Protein AF-A0AAN9AMT8-F1 (afdb_monomer)

Sequence (115 aa):
MLLAISLLTLALTARLEVFFVACVVAGCHRACNYLVPYAVMNDVIQSAAAQSADGKAKEGLGMSLVSACVPLAYCTVFFIVGPLEDLTGMVSAPLWLGTGLGCLSSASFLLLGKV

Nearest PDB structures (foldseek):
  6r10-assembly1_S  TM=5.297E-01  e=6.834E+00  Thermus thermophilus HB8

Structure (mmCIF, N/CA/C/O backbone):
data_AF-A0AAN9AMT8-F1
#
_entry.id   AF-A0AAN9AMT8-F1
#
loop_
_atom_site.group_PDB
_atom_site.id
_atom_site.type_symbol
_atom_site.label_atom_id
_atom_site.label_alt_id
_atom_site.label_comp_id
_atom_site.label_asym_id
_atom_site.label_entity_id
_atom_site.label_seq_id
_atom_site.pdbx_PDB_ins_code
_atom_site.Cartn_x
_atom_site.Cartn_y
_atom_site.Cartn_z
_atom_site.occupancy
_atom_site.B_iso_or_equiv
_atom_site.auth_seq_id
_atom_site.auth_comp_id
_atom_site.auth_asym_id
_atom_site.auth_atom_id
_atom_site.pdbx_PDB_model_num
ATOM 1 N N . MET A 1 1 ? -4.443 9.285 1.003 1.00 78.19 1 MET A N 1
ATOM 2 C CA . MET A 1 1 ? -5.249 10.009 2.023 1.00 78.19 1 MET A CA 1
ATOM 3 C C . MET A 1 1 ? -6.603 9.356 2.320 1.00 78.19 1 MET A C 1
ATOM 5 O O . MET A 1 1 ? -6.803 8.967 3.460 1.00 78.19 1 MET A O 1
ATOM 9 N N . LEU A 1 2 ? -7.507 9.168 1.343 1.00 84.25 2 LEU A N 1
ATOM 10 C CA . LEU A 1 2 ? -8.845 8.576 1.585 1.00 84.25 2 LEU A CA 1
ATOM 11 C C . LEU A 1 2 ? -8.815 7.210 2.296 1.00 84.25 2 LEU A C 1
ATOM 13 O O . LEU A 1 2 ? -9.583 6.997 3.229 1.00 84.25 2 LEU A O 1
ATOM 17 N N . LEU A 1 3 ? -7.893 6.319 1.909 1.00 85.00 3 LEU A N 1
ATOM 18 C CA . LEU A 1 3 ? -7.723 5.019 2.567 1.00 85.00 3 LEU A CA 1
ATOM 19 C C . LEU A 1 3 ? -7.386 5.171 4.057 1.00 85.00 3 LEU A C 1
ATOM 21 O O . LEU A 1 3 ? -8.076 4.601 4.894 1.00 85.00 3 LEU A O 1
ATOM 25 N N . ALA A 1 4 ? -6.388 5.993 4.392 1.00 85.50 4 ALA A N 1
ATOM 26 C CA . ALA A 1 4 ? -5.986 6.239 5.777 1.00 85.50 4 ALA A CA 1
ATOM 27 C C . ALA A 1 4 ? -7.133 6.823 6.619 1.00 85.50 4 ALA A C 1
ATOM 29 O O . ALA A 1 4 ? -7.343 6.391 7.746 1.00 85.50 4 ALA A O 1
ATOM 30 N N . ILE A 1 5 ? -7.924 7.742 6.051 1.00 88.62 5 ILE A N 1
ATOM 31 C CA . ILE A 1 5 ? -9.107 8.297 6.723 1.00 88.62 5 ILE A CA 1
ATOM 32 C C . ILE A 1 5 ? -10.134 7.192 6.992 1.00 88.62 5 ILE A C 1
ATOM 34 O O . ILE A 1 5 ? -10.588 7.053 8.122 1.00 88.62 5 ILE A O 1
ATOM 38 N N . SER A 1 6 ? -10.461 6.369 5.990 1.00 88.50 6 SER A N 1
ATOM 39 C CA . SER A 1 6 ? -11.447 5.290 6.152 1.00 88.50 6 SER A CA 1
ATOM 40 C C . SER A 1 6 ? -11.020 4.231 7.176 1.00 88.50 6 SER A C 1
ATOM 42 O O . SER A 1 6 ? -11.847 3.784 7.968 1.00 88.50 6 SER A O 1
ATOM 44 N N . LEU A 1 7 ? -9.728 3.882 7.219 1.00 88.75 7 LEU A N 1
ATOM 45 C CA . LEU A 1 7 ? -9.170 2.940 8.193 1.00 88.75 7 LEU A CA 1
ATOM 46 C C . LEU A 1 7 ? -9.160 3.526 9.607 1.00 88.75 7 LEU A C 1
ATOM 48 O O . LEU A 1 7 ? -9.531 2.831 10.551 1.00 88.75 7 LEU A O 1
ATOM 52 N N . LEU A 1 8 ? -8.814 4.808 9.752 1.00 90.44 8 LEU A N 1
ATOM 53 C CA . LEU A 1 8 ? -8.883 5.514 11.030 1.00 90.44 8 LEU A CA 1
ATOM 54 C C . LEU A 1 8 ? -10.324 5.587 11.548 1.00 90.44 8 LEU A C 1
ATOM 56 O O . LEU A 1 8 ? -10.583 5.277 12.707 1.00 90.44 8 LEU A O 1
ATOM 60 N N . THR A 1 9 ? -11.283 5.956 10.694 1.00 89.44 9 THR A N 1
ATOM 61 C CA . THR A 1 9 ? -12.702 5.982 11.074 1.00 89.44 9 THR A CA 1
ATOM 62 C C . THR A 1 9 ? -13.190 4.592 11.473 1.00 89.44 9 THR A C 1
ATOM 64 O O . THR A 1 9 ? -13.914 4.468 12.460 1.00 89.44 9 THR A O 1
ATOM 67 N N . LEU A 1 10 ? -12.774 3.538 10.763 1.00 90.50 10 LEU A N 1
ATOM 68 C CA . LEU A 1 10 ? -13.114 2.163 11.121 1.00 90.50 10 LEU A CA 1
ATOM 69 C C . LEU A 1 10 ? -12.527 1.773 12.484 1.00 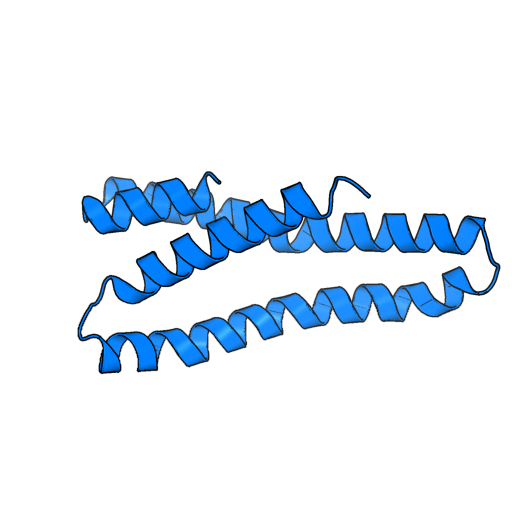90.50 10 LEU A C 1
ATOM 71 O O . LEU A 1 10 ? -13.254 1.238 13.319 1.00 90.50 10 LEU A O 1
ATOM 75 N N . ALA A 1 11 ? -11.257 2.099 12.736 1.00 87.94 11 ALA A N 1
ATOM 76 C CA . ALA A 1 11 ? -10.586 1.817 14.004 1.00 87.94 11 ALA A CA 1
ATOM 77 C C . ALA A 1 11 ? -11.251 2.524 15.199 1.00 87.94 11 ALA A C 1
ATOM 79 O O . ALA A 1 11 ? -11.276 1.972 16.295 1.00 87.94 11 ALA A O 1
ATOM 80 N N . LEU A 1 12 ? -11.806 3.724 14.989 1.00 89.88 12 LEU A N 1
ATOM 81 C CA . LEU A 1 12 ? -12.467 4.511 16.036 1.00 89.88 12 LEU A CA 1
ATOM 82 C C . LEU A 1 12 ? -13.939 4.137 16.256 1.00 89.88 12 LEU A C 1
ATOM 84 O O . LEU A 1 12 ? -14.434 4.251 17.373 1.00 89.88 12 LEU A O 1
ATOM 88 N N . THR A 1 13 ? -14.660 3.747 15.202 1.00 91.88 13 THR A N 1
ATOM 89 C CA . THR A 1 13 ? -16.122 3.553 15.267 1.00 91.88 13 THR A CA 1
ATOM 90 C C . THR A 1 13 ? -16.555 2.095 15.334 1.00 91.88 13 THR A C 1
ATOM 92 O O . THR A 1 13 ? -17.668 1.836 15.787 1.00 91.88 13 THR A O 1
ATOM 95 N N . ALA A 1 14 ? -15.726 1.158 14.857 1.00 87.69 14 ALA A N 1
ATOM 96 C CA . ALA A 1 14 ? -16.043 -0.269 14.741 1.00 87.69 14 ALA A CA 1
ATOM 97 C C . ALA A 1 14 ? -17.394 -0.567 14.046 1.00 87.69 14 ALA A C 1
ATOM 99 O O . ALA A 1 14 ? -18.035 -1.584 14.305 1.00 87.69 14 ALA A O 1
ATOM 100 N N . ARG A 1 15 ? -17.849 0.334 13.164 1.00 91.50 15 ARG A N 1
ATOM 101 C CA . ARG A 1 15 ? -19.139 0.238 12.469 1.00 91.50 15 ARG A CA 1
ATOM 102 C C . ARG A 1 15 ? -19.040 -0.557 11.171 1.00 91.50 15 ARG A C 1
ATOM 104 O O . ARG A 1 15 ? -18.116 -0.362 10.381 1.00 91.50 15 ARG A O 1
ATOM 111 N N . LEU A 1 16 ? -20.042 -1.398 10.914 1.00 90.12 16 LEU A N 1
ATOM 112 C CA . LEU A 1 16 ? -20.086 -2.267 9.735 1.00 90.12 16 LEU A CA 1
ATOM 113 C C . LEU A 1 16 ? -20.207 -1.467 8.428 1.00 90.12 16 LEU A C 1
ATOM 115 O O . LEU A 1 16 ? -19.602 -1.816 7.418 1.00 90.12 16 LEU A O 1
ATOM 119 N N . GLU A 1 17 ? -20.940 -0.358 8.438 1.00 92.75 17 GLU A N 1
ATOM 120 C CA . GLU A 1 17 ? -21.084 0.516 7.272 1.00 92.75 17 GLU A CA 1
ATOM 121 C C . GLU A 1 17 ? -19.735 1.131 6.881 1.00 92.75 17 GLU A C 1
ATOM 123 O O . GLU A 1 17 ? -19.385 1.203 5.703 1.00 92.75 17 GLU A O 1
ATOM 128 N N . VAL A 1 18 ? -18.939 1.516 7.883 1.00 89.06 18 VAL A N 1
ATOM 129 C CA . VAL A 1 18 ? -17.592 2.065 7.687 1.00 89.06 18 VAL A CA 1
ATOM 130 C C . VAL A 1 18 ? -16.642 0.987 7.167 1.00 89.06 18 VAL A C 1
ATOM 132 O O . VAL A 1 18 ? -15.798 1.284 6.324 1.00 89.06 18 VAL A O 1
ATOM 135 N N . PHE A 1 19 ? -16.812 -0.267 7.597 1.00 90.50 19 PHE A N 1
ATOM 136 C CA . PHE A 1 19 ? -16.060 -1.400 7.059 1.00 90.50 19 PHE A CA 1
ATOM 137 C C . PHE A 1 19 ? -16.291 -1.564 5.552 1.00 90.50 19 PHE A C 1
ATOM 139 O O . PHE A 1 19 ? -15.324 -1.622 4.795 1.00 90.50 19 PHE A O 1
ATOM 146 N N . PHE A 1 20 ? -17.546 -1.544 5.090 1.00 92.50 20 PHE A N 1
ATOM 147 C CA . PHE A 1 20 ? -17.839 -1.639 3.655 1.00 92.50 20 PHE A CA 1
ATOM 148 C C . PHE A 1 20 ? -17.228 -0.488 2.855 1.00 92.50 20 PHE A C 1
ATOM 150 O O . PHE A 1 20 ? -16.635 -0.716 1.798 1.00 92.50 20 PHE A O 1
ATOM 157 N N . VAL A 1 21 ? -17.312 0.740 3.375 1.00 91.00 21 VAL A N 1
ATOM 158 C CA . VAL A 1 21 ? -16.663 1.903 2.754 1.00 91.00 21 VAL A CA 1
ATOM 159 C C . VAL A 1 21 ? -15.149 1.700 2.681 1.00 91.00 21 VAL A C 1
ATOM 161 O O . VAL A 1 21 ? -14.563 1.878 1.613 1.00 91.00 21 VAL A O 1
ATOM 164 N N . ALA A 1 22 ? -14.511 1.274 3.773 1.00 88.75 22 ALA A N 1
ATOM 165 C CA . ALA A 1 22 ? -13.076 1.008 3.807 1.00 88.75 22 ALA A CA 1
ATOM 166 C C . ALA A 1 22 ? -12.668 -0.084 2.802 1.00 88.75 22 ALA A C 1
ATOM 168 O O . ALA A 1 22 ? -11.661 0.075 2.114 1.00 88.75 22 ALA A O 1
ATOM 169 N N . CYS A 1 23 ? -13.464 -1.147 2.639 1.00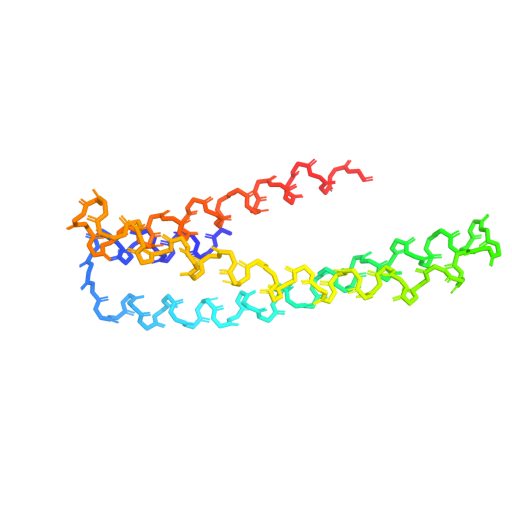 90.25 23 CYS A N 1
ATOM 170 C CA . CYS A 1 23 ? -13.219 -2.194 1.642 1.00 90.25 23 CYS A CA 1
ATOM 171 C C . CYS A 1 23 ? -13.269 -1.665 0.204 1.00 90.25 23 CYS A C 1
ATOM 173 O O . CYS A 1 23 ? -12.381 -1.974 -0.593 1.00 90.25 23 CYS A O 1
ATOM 175 N N . VAL A 1 24 ? -14.271 -0.848 -0.135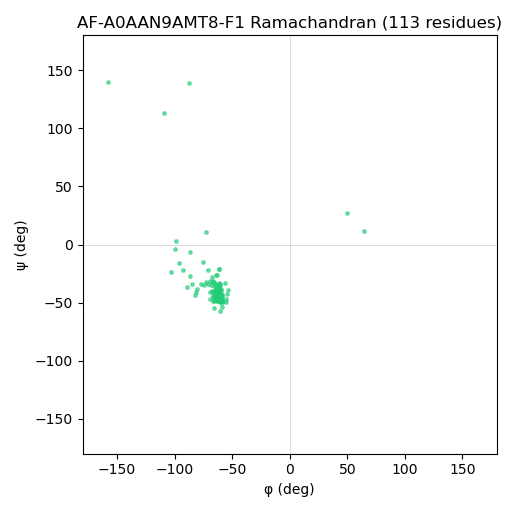 1.00 92.25 24 VAL A N 1
ATOM 176 C CA . VAL A 1 24 ? -14.380 -0.235 -1.471 1.00 92.25 24 VAL A CA 1
ATOM 177 C C . VAL A 1 24 ? -13.192 0.689 -1.732 1.00 92.25 24 VAL A C 1
ATOM 179 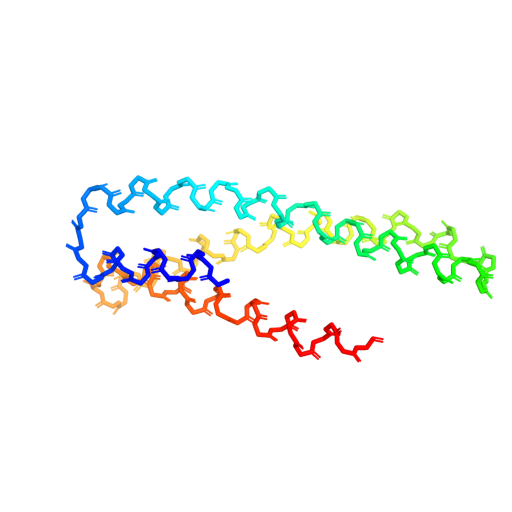O O . VAL A 1 24 ? -12.538 0.584 -2.771 1.00 92.25 24 VAL A O 1
ATOM 182 N N . VAL A 1 25 ? -12.857 1.550 -0.767 1.00 90.25 25 VAL A N 1
ATOM 183 C CA . VAL A 1 25 ? -11.716 2.470 -0.871 1.00 90.25 25 VAL A CA 1
ATOM 184 C C . VAL A 1 25 ? -10.402 1.699 -1.017 1.00 90.25 25 VAL A C 1
ATOM 186 O O . VAL A 1 25 ? -9.578 2.057 -1.859 1.00 90.25 25 VAL A O 1
ATOM 189 N N . ALA A 1 26 ? -10.211 0.617 -0.258 1.00 87.19 26 ALA A N 1
ATOM 190 C CA . ALA A 1 26 ? -9.046 -0.254 -0.371 1.00 87.19 26 ALA A CA 1
ATOM 191 C C . ALA A 1 26 ? -8.965 -0.937 -1.745 1.00 87.19 26 ALA A C 1
ATOM 193 O O . ALA A 1 26 ? -7.882 -1.004 -2.326 1.00 87.19 26 ALA A O 1
ATOM 194 N N . GLY A 1 27 ? -10.095 -1.386 -2.300 1.00 86.75 27 GLY A N 1
ATOM 195 C CA . GLY A 1 27 ? -10.169 -1.958 -3.645 1.00 86.75 27 GLY A CA 1
ATOM 196 C C . GLY A 1 27 ? -9.718 -0.973 -4.727 1.00 86.75 27 GLY A C 1
ATOM 197 O O . GLY A 1 27 ? -8.852 -1.303 -5.540 1.00 86.75 27 GLY A O 1
ATOM 198 N N . CYS A 1 28 ? -10.231 0.259 -4.689 1.00 87.62 28 CYS A N 1
ATOM 199 C CA . CYS A 1 28 ? -9.809 1.327 -5.598 1.00 87.62 28 CYS A CA 1
ATOM 200 C C . CYS A 1 28 ? -8.323 1.673 -5.416 1.00 87.62 28 CYS A C 1
ATOM 202 O O . CYS A 1 28 ? -7.576 1.758 -6.389 1.00 87.62 28 CYS A O 1
ATOM 204 N N . HIS A 1 29 ? -7.865 1.814 -4.168 1.00 84.94 29 HIS A N 1
ATOM 205 C CA . HIS A 1 29 ? -6.466 2.113 -3.861 1.00 84.94 29 HIS A CA 1
ATOM 206 C C . HIS A 1 29 ? -5.519 1.018 -4.363 1.00 84.94 29 HIS A C 1
ATOM 208 O O . HIS A 1 29 ? -4.428 1.312 -4.852 1.00 84.94 29 HIS A O 1
ATOM 214 N N . ARG A 1 30 ? -5.927 -0.251 -4.269 1.00 83.88 30 ARG A N 1
ATOM 215 C CA . ARG A 1 30 ? -5.150 -1.378 -4.783 1.00 83.88 30 ARG A CA 1
ATOM 216 C C . ARG A 1 30 ? -4.928 -1.257 -6.290 1.00 83.88 30 ARG A C 1
ATOM 218 O O . ARG A 1 30 ? -3.804 -1.451 -6.739 1.00 83.88 30 ARG A O 1
ATOM 225 N N . ALA A 1 31 ? -5.958 -0.903 -7.059 1.00 85.56 31 ALA A N 1
ATOM 226 C CA . ALA A 1 31 ? -5.815 -0.689 -8.500 1.00 85.56 31 ALA A CA 1
ATOM 227 C C . ALA A 1 31 ? -4.809 0.434 -8.808 1.00 85.56 31 ALA A C 1
ATOM 229 O O . ALA A 1 31 ? -3.917 0.253 -9.636 1.00 85.56 31 ALA A O 1
ATOM 230 N N . CYS A 1 32 ? -4.878 1.554 -8.081 1.00 83.19 32 CYS A N 1
ATOM 231 C CA . CYS A 1 32 ? -3.921 2.653 -8.231 1.00 83.19 32 CYS A CA 1
ATOM 232 C C . CYS A 1 32 ? -2.482 2.235 -7.891 1.00 83.19 32 CYS A C 1
ATOM 234 O O . CYS A 1 32 ? -1.561 2.601 -8.616 1.00 83.19 32 CYS A O 1
ATOM 236 N N . ASN A 1 33 ? -2.281 1.432 -6.841 1.00 79.00 33 ASN A N 1
ATOM 237 C CA . ASN A 1 33 ? -0.958 0.923 -6.461 1.00 79.00 33 ASN A CA 1
ATOM 238 C C . ASN A 1 33 ? -0.327 0.019 -7.525 1.00 79.00 33 ASN A C 1
ATOM 240 O O . ASN A 1 33 ? 0.895 -0.075 -7.578 1.00 79.00 33 ASN A O 1
ATOM 244 N N . TYR A 1 34 ? -1.131 -0.641 -8.361 1.00 81.06 34 TYR A N 1
ATOM 245 C CA . TYR A 1 34 ? -0.614 -1.389 -9.503 1.00 81.06 34 TYR A CA 1
ATOM 246 C C . TYR A 1 34 ? -0.340 -0.479 -10.700 1.00 81.06 34 TYR A C 1
ATOM 248 O O . TYR A 1 34 ? 0.697 -0.610 -11.331 1.00 81.06 34 TYR A O 1
ATOM 256 N N . LEU A 1 35 ? -1.236 0.454 -11.019 1.00 84.81 35 LEU A N 1
ATOM 257 C CA . LEU A 1 35 ? -1.140 1.222 -12.264 1.00 84.81 35 LEU A CA 1
ATOM 258 C C . LEU A 1 35 ? -0.156 2.396 -12.190 1.00 84.81 35 LEU A C 1
ATOM 260 O O . LEU A 1 35 ? 0.584 2.635 -13.141 1.00 84.81 35 LEU A O 1
ATOM 264 N N . VAL A 1 36 ? -0.125 3.129 -11.073 1.00 84.69 36 VAL A N 1
ATOM 265 C CA . VAL A 1 36 ? 0.669 4.363 -10.956 1.00 84.69 36 VAL A CA 1
ATOM 266 C C . VAL A 1 36 ? 2.174 4.089 -11.032 1.00 84.69 36 VAL A C 1
ATOM 268 O O . VAL A 1 36 ? 2.831 4.743 -11.839 1.00 84.69 36 VAL A O 1
ATOM 271 N N . PRO A 1 37 ? 2.752 3.125 -10.287 1.00 82.75 37 PRO A N 1
ATOM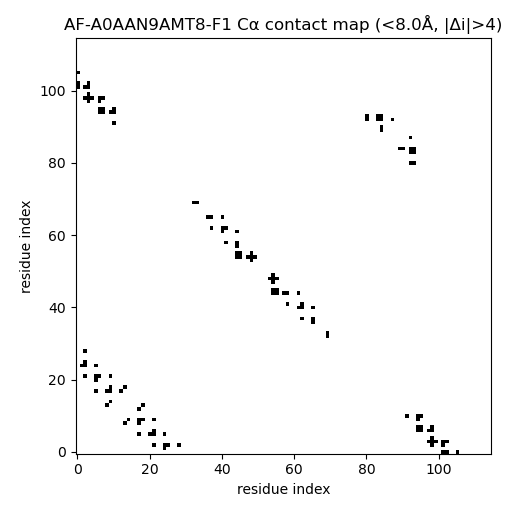 272 C CA . PRO A 1 37 ? 4.185 2.848 -10.385 1.00 82.75 37 PRO A CA 1
ATOM 273 C C . PRO A 1 37 ? 4.616 2.406 -11.785 1.00 82.75 37 PRO A C 1
ATOM 275 O O . PRO A 1 37 ? 5.699 2.773 -12.228 1.00 82.75 37 PRO A O 1
ATOM 278 N N . TYR A 1 38 ? 3.760 1.667 -12.498 1.00 83.62 38 TYR A N 1
ATOM 279 C CA . TYR A 1 38 ? 4.005 1.287 -13.890 1.00 83.62 38 TYR A CA 1
ATOM 280 C C . TYR A 1 38 ? 4.008 2.504 -14.815 1.00 83.62 38 TYR A C 1
ATOM 282 O O . TYR A 1 38 ? 4.918 2.645 -15.626 1.00 83.62 38 TYR A O 1
ATOM 290 N N . ALA A 1 39 ? 3.024 3.398 -14.678 1.00 84.88 39 ALA A N 1
ATOM 291 C CA . ALA A 1 39 ? 2.951 4.619 -15.475 1.00 84.88 39 ALA A CA 1
ATOM 292 C C . ALA A 1 39 ? 4.162 5.535 -15.227 1.00 84.88 39 ALA A C 1
ATOM 294 O O . ALA A 1 39 ? 4.784 5.994 -16.181 1.00 84.88 39 ALA A O 1
ATOM 295 N N . VAL A 1 40 ? 4.535 5.739 -13.958 1.00 84.25 40 VAL A N 1
ATOM 296 C CA . VAL A 1 40 ? 5.691 6.563 -13.566 1.00 84.25 40 VAL A CA 1
ATOM 297 C C . VAL A 1 40 ? 7.000 5.946 -14.055 1.00 84.25 40 VAL A C 1
ATOM 299 O O . VAL A 1 40 ? 7.827 6.642 -14.630 1.00 84.25 40 VAL A O 1
ATOM 302 N N . MET A 1 41 ? 7.198 4.638 -13.871 1.00 84.31 41 MET A N 1
ATOM 303 C CA . MET A 1 41 ? 8.417 3.967 -14.329 1.00 84.31 41 MET A CA 1
ATOM 304 C C . MET A 1 41 ? 8.544 4.015 -15.853 1.00 84.31 41 MET A C 1
ATOM 306 O O . MET A 1 41 ? 9.625 4.294 -16.366 1.00 84.31 41 MET A O 1
ATOM 310 N N . ASN A 1 42 ? 7.443 3.806 -16.578 1.00 84.06 42 ASN A N 1
ATOM 311 C CA . ASN A 1 42 ? 7.430 3.935 -18.030 1.00 84.06 42 ASN A CA 1
ATOM 312 C C . ASN A 1 42 ? 7.808 5.358 -18.483 1.00 84.06 42 ASN A C 1
ATOM 314 O O . ASN A 1 42 ? 8.624 5.501 -19.389 1.00 84.06 42 ASN A O 1
ATOM 318 N N . ASP A 1 43 ? 7.277 6.398 -17.837 1.00 84.88 43 ASP A N 1
ATOM 319 C CA . ASP A 1 43 ? 7.624 7.796 -18.136 1.00 84.88 43 ASP A CA 1
ATOM 320 C C . ASP A 1 43 ? 9.112 8.104 -17.878 1.00 84.88 43 ASP A C 1
ATOM 322 O O . ASP A 1 43 ? 9.794 8.693 -18.721 1.00 84.88 43 ASP A O 1
ATOM 326 N N . VAL A 1 44 ? 9.662 7.606 -16.763 1.00 83.12 44 VAL A N 1
ATOM 327 C CA . VAL A 1 44 ? 11.094 7.721 -16.432 1.00 83.12 44 VAL A CA 1
ATOM 328 C C . VAL A 1 44 ? 11.966 7.025 -17.478 1.00 83.12 44 VAL A C 1
ATOM 330 O O . VAL A 1 44 ? 12.962 7.591 -17.932 1.00 83.12 44 VAL A O 1
ATOM 333 N N . ILE A 1 45 ? 11.598 5.809 -17.893 1.00 83.00 45 ILE A N 1
ATOM 334 C CA . ILE A 1 45 ? 12.338 5.052 -18.909 1.00 83.00 45 ILE A CA 1
ATOM 335 C C . ILE A 1 45 ? 12.283 5.768 -20.259 1.00 83.00 45 ILE A C 1
ATOM 337 O O . ILE A 1 45 ? 13.318 5.907 -20.910 1.00 83.00 45 ILE A O 1
ATOM 341 N N . GLN A 1 46 ? 11.109 6.246 -20.681 1.00 82.00 46 GLN A N 1
ATOM 342 C CA . GLN A 1 46 ? 10.958 6.968 -21.945 1.00 82.00 46 GLN A CA 1
ATOM 343 C C . GLN A 1 46 ? 11.759 8.274 -21.945 1.00 82.00 46 GLN A C 1
ATOM 345 O O . GLN A 1 46 ? 12.460 8.559 -22.918 1.00 82.00 46 GLN A O 1
ATOM 350 N N . SER A 1 47 ? 11.746 9.010 -20.833 1.00 81.88 47 SER A N 1
ATOM 351 C CA . SER A 1 47 ? 12.553 10.219 -20.646 1.00 81.88 47 SER A CA 1
ATOM 352 C C . SER A 1 47 ? 14.059 9.926 -20.707 1.00 81.88 47 SER A C 1
ATOM 354 O O . SER A 1 47 ? 14.808 10.641 -21.373 1.00 81.88 47 SER A O 1
ATOM 356 N N . ALA A 1 48 ? 14.514 8.833 -20.086 1.00 75.50 48 ALA A N 1
ATOM 357 C CA . ALA A 1 48 ? 15.916 8.407 -20.122 1.00 75.50 48 ALA A CA 1
ATOM 358 C C . ALA A 1 48 ? 16.347 7.863 -21.499 1.00 75.50 48 ALA A C 1
ATOM 360 O O . ALA A 1 48 ? 17.489 8.061 -21.925 1.00 75.50 48 ALA A O 1
ATOM 361 N N . ALA A 1 49 ? 15.440 7.195 -22.216 1.00 74.00 49 ALA A N 1
ATOM 362 C CA . ALA A 1 49 ? 15.666 6.675 -23.562 1.00 74.00 49 ALA A CA 1
ATOM 363 C C . ALA A 1 49 ? 15.704 7.787 -24.622 1.00 74.00 49 ALA A C 1
ATOM 365 O O . ALA A 1 49 ? 16.464 7.690 -25.584 1.00 74.00 49 ALA A O 1
ATOM 366 N N . ALA A 1 50 ? 14.940 8.868 -24.434 1.00 72.12 50 ALA A N 1
ATOM 367 C CA . ALA A 1 50 ? 15.040 10.066 -25.267 1.00 72.12 50 ALA A CA 1
ATOM 368 C C . ALA A 1 50 ? 16.413 10.753 -25.136 1.00 72.12 50 ALA A C 1
ATOM 370 O O . ALA A 1 50 ? 16.865 11.415 -26.068 1.00 72.12 50 ALA A O 1
ATOM 371 N N . GLN A 1 51 ? 17.090 10.568 -23.998 1.00 71.81 51 GLN A N 1
ATOM 372 C CA . GLN A 1 51 ? 18.412 11.132 -23.715 1.00 71.81 51 GLN A CA 1
ATOM 373 C C . GLN A 1 51 ? 19.574 10.160 -24.005 1.00 71.81 51 GLN A C 1
ATOM 375 O O . GLN A 1 51 ? 20.718 10.599 -24.104 1.00 71.81 51 GLN A O 1
ATOM 380 N N . SER A 1 52 ? 19.321 8.850 -24.156 1.00 61.59 52 SER A N 1
ATOM 381 C CA . SER A 1 52 ? 20.368 7.847 -24.410 1.00 61.59 52 SER A CA 1
ATOM 382 C C . SER A 1 52 ? 19.838 6.564 -25.074 1.00 61.59 52 SER A C 1
ATOM 384 O O . SER A 1 52 ? 18.806 6.022 -24.684 1.00 61.59 52 SER A O 1
ATOM 386 N N . ALA A 1 53 ? 20.589 6.003 -26.032 1.00 59.62 53 ALA A N 1
ATOM 387 C CA . ALA A 1 53 ? 20.236 4.737 -26.698 1.00 59.62 53 ALA A CA 1
ATOM 388 C C . ALA A 1 53 ? 20.168 3.525 -25.736 1.00 59.62 53 ALA A C 1
ATOM 390 O O . ALA A 1 53 ? 19.498 2.536 -26.029 1.00 59.62 53 ALA A O 1
ATOM 391 N N . ASP A 1 54 ? 20.816 3.627 -24.571 1.00 63.25 54 ASP A N 1
ATOM 392 C CA . ASP A 1 54 ? 20.870 2.603 -23.519 1.00 63.25 54 ASP A CA 1
ATOM 393 C C . ASP A 1 54 ? 19.554 2.495 -22.710 1.00 63.25 54 ASP A C 1
ATOM 395 O O . ASP A 1 54 ? 19.318 1.506 -22.016 1.00 63.25 54 ASP A O 1
ATOM 399 N N . GLY A 1 55 ? 18.654 3.485 -22.812 1.00 60.44 55 GLY A N 1
ATOM 400 C CA . GLY A 1 55 ? 17.392 3.512 -22.060 1.00 60.44 55 GLY A CA 1
ATOM 401 C C . GLY A 1 55 ? 16.424 2.378 -22.420 1.00 60.44 55 GLY A C 1
ATOM 402 O O . GLY A 1 55 ? 15.782 1.815 -21.534 1.00 60.44 55 GLY A O 1
ATOM 403 N N . LYS A 1 56 ? 16.387 1.953 -23.693 1.00 61.72 56 LYS A N 1
ATOM 404 C CA . LYS A 1 56 ? 15.554 0.816 -24.136 1.00 61.72 56 LYS A CA 1
ATOM 405 C C . LYS A 1 56 ? 16.013 -0.525 -23.558 1.00 61.72 56 LYS A C 1
ATOM 407 O O . LYS A 1 56 ? 15.187 -1.396 -23.309 1.00 61.72 56 LYS A O 1
ATOM 412 N N . ALA A 1 57 ? 17.312 -0.696 -23.306 1.00 64.06 57 ALA A N 1
ATOM 413 C CA . ALA A 1 57 ? 17.847 -1.937 -22.742 1.00 64.06 57 ALA A CA 1
ATOM 414 C C . ALA A 1 57 ? 17.458 -2.135 -21.263 1.00 64.06 57 ALA A C 1
ATOM 416 O O . ALA A 1 57 ? 17.434 -3.264 -20.776 1.00 64.06 57 ALA A O 1
ATOM 417 N N . LYS A 1 58 ? 17.121 -1.053 -20.545 1.00 71.12 58 LYS A N 1
ATOM 418 C CA . LYS A 1 58 ? 16.789 -1.074 -19.108 1.00 71.12 58 LYS A CA 1
ATOM 419 C C . LYS A 1 58 ? 15.286 -1.064 -18.819 1.00 71.12 58 LYS A C 1
ATOM 421 O O . LYS A 1 58 ? 14.897 -1.211 -17.661 1.00 71.12 58 LYS A O 1
ATOM 426 N N . GLU A 1 59 ? 14.447 -0.965 -19.851 1.00 78.62 59 GLU A N 1
ATOM 427 C CA . GLU A 1 59 ? 12.987 -0.915 -19.724 1.00 78.62 59 GLU A CA 1
ATOM 428 C C . GLU A 1 59 ? 12.425 -2.153 -19.017 1.00 78.62 59 GLU A C 1
ATOM 430 O O . GLU A 1 59 ? 11.757 -2.049 -17.987 1.00 78.62 59 GLU A O 1
ATOM 435 N N . GLY A 1 60 ? 12.771 -3.343 -19.520 1.00 79.19 60 GLY A N 1
ATOM 436 C CA . GLY A 1 60 ? 12.296 -4.605 -18.953 1.00 79.19 60 GLY A CA 1
ATOM 437 C C . GLY A 1 60 ? 12.721 -4.804 -17.495 1.00 79.19 60 GLY A C 1
ATOM 438 O O . GLY A 1 60 ? 11.948 -5.335 -16.697 1.00 79.19 60 GLY A O 1
ATOM 439 N N . LEU A 1 61 ? 13.913 -4.326 -17.119 1.00 82.38 61 LEU A N 1
ATOM 440 C CA . LEU A 1 61 ? 14.404 -4.393 -15.742 1.00 82.38 61 LEU A CA 1
ATOM 441 C C . LEU A 1 61 ? 13.614 -3.459 -14.817 1.00 82.38 61 LEU A C 1
ATOM 443 O O . LEU A 1 61 ? 13.181 -3.894 -13.751 1.00 82.38 61 LEU A O 1
ATOM 447 N N . GLY A 1 62 ? 13.392 -2.204 -15.225 1.00 81.44 62 GLY A N 1
ATOM 448 C CA . GLY A 1 62 ? 12.626 -1.230 -14.440 1.00 81.44 62 GLY A CA 1
ATOM 449 C C . GLY A 1 62 ? 11.190 -1.693 -14.195 1.00 81.44 62 GLY A C 1
ATOM 450 O O . GLY A 1 62 ? 10.715 -1.688 -13.058 1.00 81.44 62 GLY A O 1
ATOM 451 N N . MET A 1 63 ? 10.531 -2.199 -15.239 1.00 83.00 63 MET A N 1
ATOM 452 C CA . MET A 1 63 ? 9.173 -2.737 -15.138 1.00 83.00 63 MET A CA 1
ATOM 453 C C . MET A 1 63 ? 9.119 -4.001 -14.270 1.00 83.00 63 MET A C 1
ATOM 455 O O . MET A 1 63 ? 8.218 -4.142 -13.441 1.00 83.00 63 MET A O 1
ATOM 459 N N . SER A 1 64 ? 10.110 -4.892 -14.380 1.00 85.88 64 SER A N 1
ATOM 460 C CA . SER A 1 64 ? 10.205 -6.092 -13.533 1.00 85.88 64 SER A CA 1
ATOM 461 C C . SER A 1 64 ? 10.428 -5.750 -12.059 1.00 85.88 64 SER A C 1
ATOM 463 O O . SER A 1 64 ? 9.813 -6.365 -11.190 1.00 85.88 64 SER A O 1
ATOM 465 N N . LEU A 1 65 ? 11.253 -4.741 -11.760 1.00 84.50 65 LEU A N 1
ATOM 466 C CA . LEU A 1 65 ? 11.479 -4.262 -10.393 1.00 84.50 65 LEU A CA 1
ATOM 467 C C . LEU A 1 65 ? 10.191 -3.720 -9.771 1.00 84.50 65 LEU A C 1
ATOM 469 O O . LEU A 1 65 ? 9.822 -4.132 -8.674 1.00 84.50 65 LEU A O 1
ATOM 473 N N . VAL A 1 66 ? 9.461 -2.865 -10.492 1.00 85.44 66 VAL A N 1
ATOM 474 C CA . VAL A 1 66 ? 8.154 -2.363 -10.036 1.00 85.44 66 VAL A CA 1
ATOM 475 C C . VAL A 1 66 ? 7.175 -3.514 -9.800 1.00 85.44 66 VAL A C 1
ATOM 477 O O . VAL A 1 66 ? 6.503 -3.558 -8.768 1.00 85.44 66 VAL A O 1
ATOM 480 N N . SER A 1 67 ? 7.140 -4.478 -10.721 1.00 84.06 67 SER A N 1
ATOM 481 C CA . SER A 1 67 ? 6.291 -5.669 -10.624 1.00 84.06 67 SER A CA 1
ATOM 482 C C . SER A 1 67 ? 6.613 -6.530 -9.405 1.00 84.06 67 SER A C 1
ATOM 484 O O . SER A 1 67 ? 5.699 -7.091 -8.810 1.00 84.06 67 SER A O 1
ATOM 486 N N . ALA A 1 68 ? 7.889 -6.631 -9.026 1.00 87.50 68 ALA A N 1
ATOM 487 C CA . ALA A 1 68 ? 8.343 -7.401 -7.872 1.00 87.50 68 ALA A CA 1
ATOM 488 C C . ALA A 1 68 ? 8.079 -6.680 -6.540 1.00 87.50 68 ALA A C 1
ATOM 490 O O . ALA A 1 68 ? 7.749 -7.325 -5.544 1.00 87.50 68 ALA A O 1
ATOM 491 N N . CYS A 1 69 ? 8.169 -5.347 -6.512 1.00 86.12 69 CYS A N 1
ATOM 492 C CA . CYS A 1 69 ? 7.9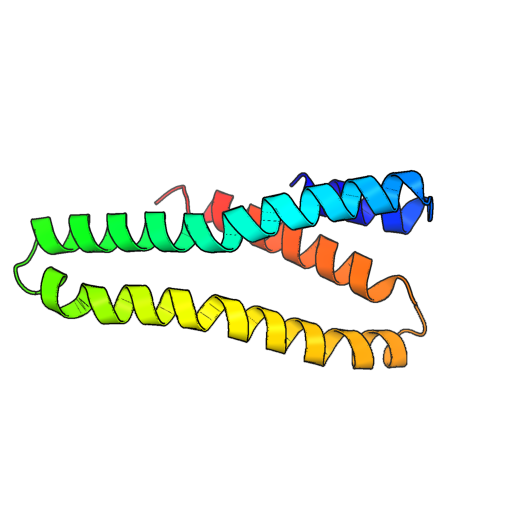58 -4.553 -5.300 1.00 86.12 69 CYS A CA 1
ATOM 493 C C . CYS A 1 69 ? 6.556 -4.735 -4.705 1.00 86.12 69 CYS A C 1
ATOM 495 O O . CYS A 1 69 ? 6.411 -4.798 -3.485 1.00 86.12 69 CYS A O 1
ATOM 497 N N . VAL A 1 70 ? 5.520 -4.844 -5.541 1.00 82.31 70 VAL A N 1
ATOM 498 C CA . VAL A 1 70 ? 4.138 -4.942 -5.051 1.00 82.31 70 VAL A CA 1
ATOM 499 C C . VAL A 1 70 ? 3.861 -6.238 -4.269 1.00 82.31 70 VAL A C 1
ATOM 501 O O . VAL A 1 70 ? 3.429 -6.136 -3.119 1.00 82.31 70 VAL A O 1
ATOM 504 N N . PRO A 1 71 ? 4.105 -7.454 -4.801 1.00 85.12 71 PRO A N 1
ATOM 505 C CA . PRO A 1 71 ? 3.915 -8.684 -4.034 1.00 85.12 71 PRO A CA 1
ATOM 506 C C . PRO A 1 71 ? 4.845 -8.758 -2.816 1.00 85.12 71 PRO A C 1
ATOM 508 O O . PRO A 1 71 ? 4.405 -9.201 -1.759 1.00 85.12 71 PRO A O 1
ATOM 511 N N . LEU A 1 72 ? 6.086 -8.261 -2.908 1.00 88.06 72 LEU A N 1
ATOM 512 C CA . LEU A 1 72 ? 7.000 -8.204 -1.759 1.00 88.06 72 LEU A CA 1
ATOM 513 C C . LEU A 1 72 ? 6.467 -7.315 -0.628 1.00 88.06 72 LEU A C 1
ATOM 515 O O . LEU A 1 72 ? 6.569 -7.687 0.545 1.00 88.06 72 LEU A O 1
ATOM 519 N N . ALA A 1 73 ? 5.856 -6.177 -0.963 1.00 86.19 73 ALA A N 1
ATOM 520 C CA . ALA A 1 73 ? 5.213 -5.311 0.018 1.00 86.19 73 ALA A CA 1
ATOM 521 C C . ALA A 1 73 ? 4.037 -6.023 0.705 1.00 86.19 73 ALA A C 1
ATOM 523 O O . ALA A 1 73 ? 3.927 -5.973 1.929 1.00 86.19 73 ALA A O 1
ATOM 524 N N . TYR A 1 74 ? 3.204 -6.748 -0.052 1.00 85.00 74 TYR A N 1
ATOM 525 C CA . TYR A 1 74 ? 2.117 -7.549 0.523 1.00 85.00 74 TYR A CA 1
ATOM 526 C C . TYR A 1 74 ? 2.634 -8.637 1.462 1.00 85.00 74 TYR A C 1
ATOM 528 O O . TYR A 1 74 ? 2.156 -8.730 2.591 1.00 85.00 74 TYR A O 1
ATOM 536 N N . CYS A 1 75 ? 3.627 -9.420 1.032 1.00 88.94 75 CYS A N 1
ATOM 537 C CA . CYS A 1 75 ? 4.239 -10.447 1.871 1.00 88.94 75 CYS A CA 1
ATOM 538 C C . CYS A 1 75 ? 4.756 -9.841 3.178 1.00 88.94 75 CYS A C 1
ATOM 540 O O . CYS A 1 75 ? 4.410 -10.324 4.251 1.00 88.94 75 CYS A O 1
ATOM 542 N N . THR A 1 76 ? 5.511 -8.743 3.094 1.00 88.88 76 THR A N 1
ATOM 543 C CA . THR A 1 76 ? 6.044 -8.037 4.268 1.00 88.88 76 THR A CA 1
ATOM 544 C C . THR A 1 76 ? 4.938 -7.649 5.248 1.00 88.88 76 THR A C 1
ATOM 546 O O . THR A 1 76 ? 5.057 -7.912 6.441 1.00 88.88 76 THR A O 1
ATOM 549 N N . VAL A 1 77 ? 3.835 -7.073 4.760 1.00 87.06 77 VAL A N 1
ATOM 550 C CA . VAL A 1 77 ? 2.711 -6.680 5.622 1.00 87.06 77 VAL A CA 1
ATOM 551 C C . VAL A 1 77 ? 2.065 -7.901 6.278 1.00 87.06 77 VAL A C 1
ATOM 553 O O . VAL A 1 77 ? 1.879 -7.898 7.492 1.00 87.06 77 VAL A O 1
ATOM 556 N N . PHE A 1 78 ? 1.769 -8.964 5.525 1.00 86.38 78 PHE A N 1
ATOM 557 C CA . PHE A 1 78 ? 1.136 -10.164 6.087 1.00 86.38 78 PHE A CA 1
ATOM 558 C C . PHE A 1 78 ? 2.021 -10.896 7.101 1.00 86.38 78 PHE A C 1
ATOM 560 O O . PHE A 1 78 ? 1.500 -11.414 8.086 1.00 86.38 78 PHE A O 1
ATOM 567 N N . PHE A 1 79 ? 3.344 -10.888 6.915 1.00 91.12 79 PHE A N 1
ATOM 568 C CA . PHE A 1 79 ? 4.282 -11.443 7.894 1.00 91.12 79 PHE A CA 1
ATOM 569 C C . PHE A 1 79 ? 4.334 -10.646 9.201 1.00 91.12 79 PHE A C 1
ATOM 571 O O . PHE A 1 79 ? 4.640 -11.220 10.240 1.00 91.12 79 PHE A O 1
ATOM 578 N N . ILE A 1 80 ? 4.046 -9.343 9.165 1.00 91.00 80 ILE A N 1
ATOM 579 C CA . ILE A 1 80 ? 4.104 -8.471 10.346 1.00 91.00 80 ILE A CA 1
ATOM 580 C C . ILE A 1 80 ? 2.769 -8.447 11.094 1.00 91.00 80 ILE A C 1
ATOM 582 O O . ILE A 1 80 ? 2.767 -8.384 12.318 1.00 91.00 80 ILE A O 1
ATOM 586 N N . VAL A 1 81 ? 1.641 -8.500 10.381 1.00 90.25 81 VAL A N 1
ATOM 587 C CA . VAL A 1 81 ? 0.302 -8.305 10.962 1.00 90.25 81 VAL A CA 1
ATOM 588 C C . VAL A 1 81 ? -0.018 -9.311 12.072 1.00 90.25 81 VAL A C 1
ATOM 590 O O . VAL A 1 81 ? -0.414 -8.881 13.149 1.00 90.25 81 VAL A O 1
ATOM 593 N N . GLY A 1 82 ? 0.199 -10.611 11.849 1.00 87.12 82 GLY A N 1
ATOM 594 C CA . GLY A 1 82 ? -0.076 -11.639 12.864 1.00 87.12 82 GLY A CA 1
ATOM 595 C C . GLY A 1 82 ? 0.748 -11.444 14.146 1.00 87.12 82 GLY A C 1
ATOM 596 O O . GLY A 1 82 ? 0.170 -11.225 15.207 1.00 87.12 82 GLY A O 1
ATOM 597 N N . PRO A 1 83 ? 2.093 -11.405 14.058 1.00 92.38 83 PRO A N 1
ATOM 598 C CA . PRO A 1 83 ? 2.940 -11.122 15.216 1.00 92.38 83 PRO A CA 1
ATOM 599 C C . PRO A 1 83 ? 2.622 -9.789 15.907 1.00 92.38 83 PRO A C 1
ATOM 601 O O . PRO A 1 83 ? 2.768 -9.671 17.121 1.00 92.38 83 PRO A O 1
ATOM 604 N N . LEU A 1 84 ? 2.195 -8.771 15.154 1.00 90.88 84 LEU A N 1
A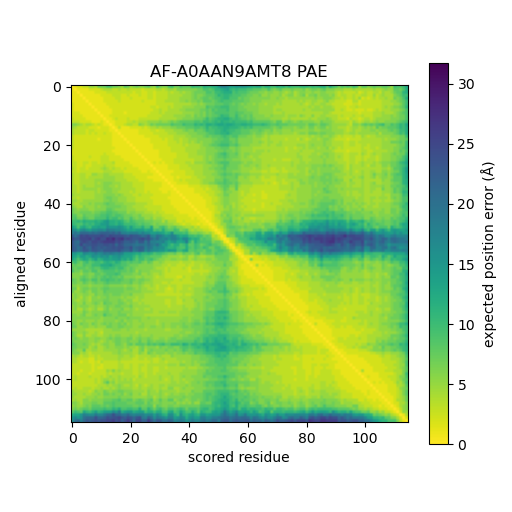TOM 605 C CA . LEU A 1 84 ? 1.807 -7.479 15.715 1.00 90.88 84 LEU A CA 1
ATOM 606 C C . LEU A 1 84 ? 0.542 -7.589 16.578 1.00 90.88 84 LEU A C 1
ATOM 608 O O . LEU A 1 84 ? 0.487 -6.974 17.645 1.00 90.88 84 LEU A O 1
ATOM 612 N N . GLU A 1 85 ? -0.458 -8.360 16.149 1.00 91.50 85 GLU A N 1
ATOM 613 C CA . GLU A 1 85 ? -1.651 -8.636 16.958 1.00 91.50 85 GLU A CA 1
ATOM 614 C C . GLU A 1 85 ? -1.292 -9.414 18.227 1.00 91.50 85 GLU A C 1
ATOM 616 O O . GLU A 1 85 ? -1.715 -9.017 19.312 1.00 91.50 85 GLU A O 1
ATOM 621 N N . ASP A 1 86 ? -0.441 -10.439 18.116 1.00 92.69 86 ASP A N 1
ATOM 622 C CA . ASP A 1 86 ? -0.001 -11.252 19.258 1.00 92.69 86 ASP A CA 1
ATOM 623 C C . ASP A 1 86 ? 0.759 -10.423 20.308 1.00 92.69 86 ASP A C 1
ATOM 625 O O . ASP A 1 86 ? 0.546 -10.577 21.510 1.00 92.69 86 ASP A O 1
ATOM 629 N N . LEU A 1 87 ? 1.636 -9.512 19.868 1.00 94.25 87 LEU A N 1
ATOM 630 C CA . LEU A 1 87 ? 2.439 -8.667 20.759 1.00 94.25 87 LEU A CA 1
ATOM 631 C C . LEU A 1 87 ? 1.632 -7.545 21.418 1.00 94.25 87 LEU A C 1
ATOM 633 O O . LEU A 1 87 ? 1.931 -7.153 22.546 1.00 94.25 87 LEU A O 1
ATOM 637 N N . THR A 1 88 ? 0.651 -6.985 20.710 1.00 91.69 88 THR A N 1
ATOM 638 C CA . THR A 1 88 ? -0.134 -5.844 21.209 1.00 91.69 88 THR A CA 1
ATOM 639 C C . THR A 1 88 ? -1.410 -6.267 21.930 1.00 91.69 88 THR A C 1
ATOM 641 O O . THR A 1 88 ? -1.952 -5.483 22.707 1.00 91.69 88 THR A O 1
ATOM 644 N N . GLY A 1 89 ? -1.921 -7.473 21.665 1.00 91.25 89 GLY A N 1
ATOM 645 C CA . GLY A 1 89 ? -3.236 -7.930 22.117 1.00 91.25 89 GLY A CA 1
ATOM 646 C C . GLY A 1 89 ? -4.402 -7.139 21.510 1.00 91.25 89 GLY A C 1
ATOM 647 O O . GLY A 1 89 ? -5.534 -7.242 21.983 1.00 91.25 89 GLY A O 1
ATOM 648 N N . MET A 1 90 ? -4.146 -6.313 20.490 1.00 87.06 90 MET A N 1
ATOM 649 C CA . MET A 1 90 ? -5.124 -5.401 19.902 1.00 87.06 90 MET A CA 1
ATOM 650 C C . MET A 1 90 ? -5.536 -5.863 18.505 1.00 87.06 90 MET A C 1
ATOM 652 O O . MET A 1 90 ? -4.783 -5.713 17.548 1.00 87.06 90 MET A O 1
ATOM 656 N N . VAL A 1 91 ? -6.796 -6.275 18.353 1.00 85.25 91 VAL A N 1
ATOM 657 C CA . VAL A 1 91 ? -7.396 -6.637 17.047 1.00 85.25 91 VAL A CA 1
ATOM 658 C C . VAL A 1 91 ? -7.406 -5.456 16.058 1.00 85.25 91 VAL A C 1
ATOM 660 O O . VAL A 1 91 ? -7.485 -5.629 14.848 1.00 85.25 91 VAL A O 1
ATOM 663 N N . SER A 1 92 ? -7.319 -4.217 16.553 1.00 87.25 92 SER A N 1
ATOM 664 C CA . SER A 1 92 ? -7.240 -3.018 15.709 1.00 87.25 92 SER A CA 1
ATOM 665 C C . SER A 1 92 ? -5.814 -2.648 15.285 1.00 87.25 92 SER A C 1
ATOM 667 O O . SER A 1 92 ? -5.653 -1.744 14.463 1.00 87.25 92 SER A O 1
ATOM 669 N N . ALA A 1 93 ? -4.774 -3.326 15.787 1.00 87.62 93 ALA A N 1
ATOM 670 C CA . ALA A 1 93 ? -3.381 -3.039 15.438 1.00 87.62 93 ALA A CA 1
ATOM 671 C C . ALA A 1 93 ? -3.099 -3.042 13.918 1.00 87.62 93 ALA A C 1
ATOM 673 O O . ALA A 1 93 ? -2.412 -2.126 13.450 1.00 87.62 93 ALA A O 1
ATOM 674 N N . PRO A 1 94 ? -3.673 -3.951 13.102 1.00 88.56 94 PRO A N 1
ATOM 675 C CA . PRO A 1 94 ? -3.467 -3.921 11.653 1.00 88.56 94 PRO A CA 1
ATOM 676 C C . PRO A 1 94 ? -4.093 -2.690 10.991 1.00 88.56 94 PRO A C 1
ATOM 678 O O . PRO A 1 94 ? -3.555 -2.172 10.012 1.00 88.56 94 PRO A O 1
ATOM 681 N N . LEU A 1 95 ? -5.209 -2.184 11.531 1.00 87.56 95 LEU A N 1
ATOM 682 C CA . LEU A 1 95 ? -5.861 -0.970 11.028 1.00 87.56 95 LEU A CA 1
ATOM 683 C C . LEU A 1 95 ? -4.986 0.263 11.281 1.00 87.56 95 LEU A C 1
ATOM 685 O O . LEU A 1 95 ? -4.846 1.119 10.402 1.00 87.56 95 LEU A O 1
ATOM 689 N N . TRP A 1 96 ? -4.347 0.333 12.451 1.00 88.94 96 TRP A N 1
ATOM 690 C CA . TRP A 1 96 ? -3.392 1.392 12.786 1.00 88.94 96 TRP A CA 1
ATOM 691 C C . TRP A 1 96 ? -2.134 1.322 11.924 1.00 88.94 96 TRP A C 1
ATOM 693 O O . TRP A 1 96 ? -1.717 2.344 11.373 1.00 88.94 96 TRP A O 1
ATOM 703 N N . LEU A 1 97 ? -1.582 0.122 11.728 1.00 90.06 97 LEU A N 1
ATOM 704 C CA . LEU A 1 97 ? -0.461 -0.104 10.817 1.00 90.06 97 LEU A CA 1
ATOM 705 C C . LEU A 1 97 ? -0.810 0.342 9.389 1.00 90.06 97 LEU A C 1
ATOM 707 O O . LEU A 1 97 ? -0.067 1.111 8.782 1.00 90.06 97 LEU A O 1
ATOM 711 N N . GLY A 1 98 ? -1.966 -0.081 8.868 1.00 87.38 98 GLY A N 1
ATOM 712 C CA . GLY A 1 98 ? -2.443 0.300 7.537 1.00 87.38 98 GLY A CA 1
ATOM 713 C C . GLY A 1 98 ? -2.653 1.809 7.388 1.00 87.38 98 GLY A C 1
ATOM 714 O O . GLY A 1 98 ? -2.292 2.388 6.362 1.00 87.38 98 GLY A O 1
ATOM 715 N N . THR A 1 99 ? -3.162 2.469 8.430 1.00 87.75 99 THR A N 1
ATOM 716 C CA . THR A 1 99 ? -3.296 3.933 8.473 1.00 87.75 99 THR A CA 1
ATOM 717 C C . THR A 1 99 ? -1.926 4.609 8.405 1.00 87.75 99 THR A C 1
ATOM 719 O O . THR A 1 99 ? -1.719 5.490 7.569 1.00 87.75 99 THR A O 1
ATOM 722 N N . GLY A 1 100 ? -0.968 4.162 9.225 1.00 88.31 100 GLY A N 1
ATOM 723 C CA . GLY A 1 100 ? 0.401 4.679 9.238 1.00 88.31 100 GLY A CA 1
ATOM 724 C C . GLY A 1 100 ? 1.105 4.515 7.891 1.00 88.31 100 GLY A C 1
ATOM 725 O O . GLY A 1 100 ? 1.641 5.484 7.353 1.00 88.31 100 GLY A O 1
ATOM 726 N N . LEU A 1 101 ? 1.030 3.324 7.292 1.00 87.56 101 LEU A N 1
ATOM 727 C CA . LEU A 1 101 ? 1.593 3.045 5.967 1.00 87.56 101 LEU A CA 1
ATOM 728 C C . LEU A 1 101 ? 0.924 3.876 4.865 1.00 87.56 101 LEU A C 1
ATOM 730 O O . LEU A 1 101 ? 1.610 4.404 3.991 1.00 87.56 101 LEU A O 1
ATOM 734 N N . GLY A 1 102 ? -0.399 4.051 4.915 1.00 83.00 102 GLY A N 1
ATOM 735 C CA . GLY A 1 102 ? -1.129 4.898 3.970 1.00 83.00 102 GLY A CA 1
ATOM 736 C C . GLY A 1 102 ? -0.732 6.376 4.063 1.00 83.00 102 GLY A C 1
ATOM 737 O O . GLY A 1 102 ? -0.617 7.058 3.036 1.00 83.00 102 GLY A O 1
ATOM 738 N N . CYS A 1 103 ? -0.485 6.872 5.278 1.00 86.50 103 CYS A N 1
ATOM 739 C CA . CYS A 1 103 ? 0.045 8.213 5.516 1.00 86.50 103 CYS A CA 1
ATOM 740 C C . CYS A 1 103 ? 1.480 8.352 5.002 1.00 86.50 103 CYS A C 1
ATOM 742 O O . CYS A 1 103 ? 1.751 9.290 4.256 1.00 86.50 103 CYS A O 1
ATOM 744 N N . LEU A 1 104 ? 2.366 7.405 5.330 1.00 85.50 104 LEU A N 1
ATOM 745 C CA . LEU A 1 104 ? 3.754 7.387 4.859 1.00 85.50 104 LEU A CA 1
ATOM 746 C C . LEU A 1 104 ? 3.828 7.351 3.333 1.00 85.50 104 LEU A C 1
ATOM 748 O O . LEU A 1 104 ? 4.502 8.184 2.747 1.00 85.50 104 LEU A O 1
ATOM 752 N N . SER A 1 105 ? 3.070 6.467 2.683 1.00 81.38 105 SER A N 1
ATOM 753 C CA . SER A 1 105 ? 3.011 6.382 1.220 1.00 81.38 105 SER A CA 1
ATOM 754 C C . SER A 1 105 ? 2.548 7.698 0.584 1.00 81.38 105 SER A C 1
ATOM 756 O O . SER A 1 105 ? 3.179 8.187 -0.353 1.00 81.38 105 SER A O 1
ATOM 758 N N . SER A 1 106 ? 1.494 8.316 1.134 1.00 80.12 106 SER A N 1
ATOM 759 C CA . SER A 1 106 ? 1.006 9.616 0.651 1.00 80.12 106 SER A CA 1
ATOM 760 C C . SER A 1 106 ? 2.055 10.720 0.857 1.00 80.12 106 SER A C 1
ATOM 762 O O . SER A 1 106 ? 2.262 11.543 -0.031 1.00 80.12 106 SER A O 1
ATOM 764 N N . ALA A 1 107 ? 2.736 10.733 2.007 1.00 83.44 107 ALA A N 1
ATOM 765 C CA . ALA A 1 107 ? 3.782 11.702 2.319 1.00 83.44 107 ALA A CA 1
ATOM 766 C C . ALA A 1 107 ? 5.006 11.531 1.409 1.00 83.44 107 ALA A C 1
ATOM 768 O O . ALA A 1 107 ? 5.499 12.517 0.870 1.00 83.44 107 ALA A O 1
ATOM 769 N N . SER A 1 108 ? 5.456 10.295 1.172 1.00 79.31 108 SER A N 1
ATOM 770 C CA . SER A 1 108 ? 6.544 9.992 0.241 1.00 79.31 108 SER A CA 1
ATOM 771 C C . SER A 1 108 ? 6.222 10.480 -1.168 1.00 79.31 108 SER A C 1
ATOM 773 O O . SER A 1 108 ? 7.067 11.119 -1.781 1.00 79.31 108 SER A O 1
ATOM 775 N N . PHE A 1 109 ? 4.995 10.272 -1.657 1.00 72.94 109 PHE A N 1
ATOM 776 C CA . PHE A 1 109 ? 4.572 10.797 -2.960 1.00 72.94 109 PHE A CA 1
ATOM 777 C C . PHE A 1 109 ? 4.578 12.330 -3.018 1.00 72.94 109 PHE A C 1
ATOM 779 O O . PHE A 1 109 ? 5.038 12.898 -4.001 1.00 72.94 109 PHE A O 1
ATOM 786 N N . LEU A 1 110 ? 4.107 13.014 -1.972 1.00 78.38 110 LEU A N 1
ATOM 787 C CA . LEU A 1 110 ? 4.101 14.482 -1.925 1.00 78.38 110 LEU A CA 1
ATOM 788 C C . LEU A 1 110 ? 5.508 15.088 -1.814 1.00 78.38 110 LEU A C 1
ATOM 790 O O . LEU A 1 110 ? 5.740 16.195 -2.298 1.00 78.38 110 LEU A O 1
ATOM 794 N N . LEU A 1 111 ? 6.431 14.386 -1.155 1.00 77.25 111 LEU A N 1
ATOM 795 C CA . LEU A 1 111 ? 7.817 14.822 -0.993 1.00 77.25 111 LEU A CA 1
ATOM 796 C C . LEU A 1 111 ? 8.663 14.524 -2.237 1.00 77.25 111 LEU A C 1
ATOM 798 O O . LEU A 1 111 ? 9.490 15.351 -2.608 1.00 77.25 111 LEU A O 1
ATOM 802 N N . LEU A 1 112 ? 8.445 13.376 -2.884 1.00 66.56 112 LEU A N 1
ATOM 803 C CA . LEU A 1 112 ? 9.199 12.943 -4.065 1.00 66.56 112 LEU A CA 1
ATOM 804 C C . LEU A 1 112 ? 8.623 13.483 -5.379 1.00 66.56 112 LEU A C 1
ATOM 806 O O . LEU A 1 112 ? 9.382 13.695 -6.313 1.00 66.56 112 LEU A O 1
ATOM 810 N N . GLY A 1 113 ? 7.321 13.776 -5.454 1.00 54.69 113 GLY A N 1
ATOM 811 C CA . GLY A 1 113 ? 6.672 14.368 -6.635 1.00 54.69 113 GLY A CA 1
ATOM 812 C C . GLY A 1 113 ? 6.989 15.851 -6.877 1.00 54.69 113 GLY A C 1
ATOM 813 O O . GLY A 1 113 ? 6.308 16.496 -7.668 1.00 54.69 1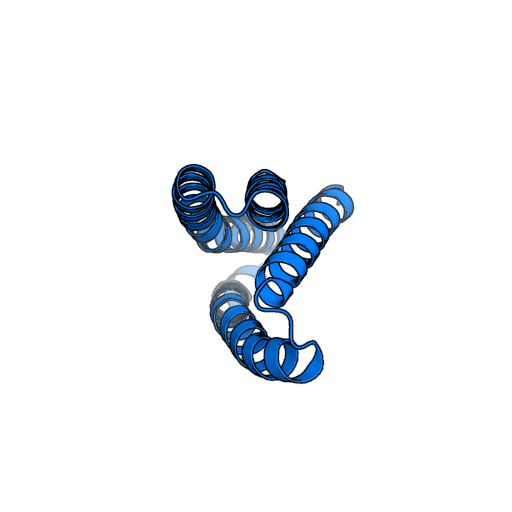13 GLY A O 1
ATOM 814 N N . LYS A 1 114 ? 7.970 16.411 -6.158 1.00 45.69 114 LYS A N 1
ATOM 815 C CA . LYS A 1 114 ? 8.543 17.748 -6.394 1.00 45.69 114 LYS A CA 1
ATOM 816 C C . LYS A 1 114 ? 9.861 17.711 -7.182 1.00 45.69 114 LYS A C 1
ATOM 818 O O . LYS A 1 114 ? 10.470 18.766 -7.353 1.00 45.69 114 LYS A O 1
ATOM 823 N N . VAL A 1 115 ? 10.305 16.528 -7.603 1.00 42.69 115 VAL A N 1
ATOM 824 C CA . VAL A 1 115 ? 11.422 16.321 -8.539 1.00 42.69 115 VAL A CA 1
ATOM 825 C C . VAL A 1 115 ? 10.847 16.137 -9.934 1.00 42.69 115 VAL A C 1
ATOM 827 O O . VAL A 1 115 ? 11.418 16.738 -10.867 1.00 42.69 115 VAL A O 1
#

pLDDT: mean 83.3, std 9.36, range [42.69, 94.25]

Mean predicted aligned error: 6.25 Å

Secondary structure (DSSP, 8-state):
-HHHHHHHHHHHH--HHHHHHHHHHHHHHHHHHHHHHHHHHHHHHHHHHHH-TTHHHHHHHHHHHHHHHHHHHHHHHHHHHHHHHHHH--TTHHHHHHHHHHHHHHHHHHHHTT-

Organism: NCBI:txid31220

Foldseek 3Di:
DLLLVLLVCCLVPVDPVSVVVNVVVVVVVLVCLLPVQLVVLVVVL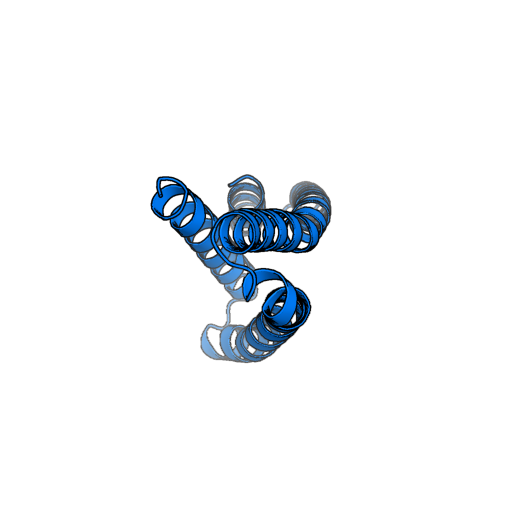VVVCVVDVCSVVCSVVSNVVSVVVVVVVVVVLVVVVVVQCVVPVDPSSSSVVSSVVVVVVVVCCVVVVVD

Solvent-accessible surface area (backbone atoms only — not comparable to full-atom values): 6222 Å² total; per-residue (Å²): 93,71,52,25,51,33,31,46,52,27,65,74,63,75,39,70,71,42,46,55,51,33,51,54,43,45,54,55,48,51,54,47,67,60,50,50,58,53,53,52,51,50,53,52,34,52,57,43,32,76,74,33,87,66,25,68,77,46,41,67,56,55,54,50,50,57,62,49,50,54,60,51,51,52,52,54,49,61,67,45,43,59,59,47,29,70,74,66,74,33,92,55,45,56,40,53,50,50,22,50,52,35,48,48,53,46,48,51,49,66,65,57,74,76,114

Radius of gyration: 17.58 Å; Cα contacts (8 Å, |Δi|>4): 71; chains: 1; bounding box: 42×29×49 Å